Protein AF-A0A932Z548-F1 (afdb_monomer)

Secondary structure (DSSP, 8-state):
---PPPP---HHHHHHHHHHTT----HHHHHHHHHHHHHHHHHHTTS-GGGGTT---S---PPPP-TTS------------PPPPP-

Structure (mmCIF, N/CA/C/O backbone):
data_AF-A0A932Z548-F1
#
_entry.id   AF-A0A932Z548-F1
#
loop_
_atom_site.group_PDB
_atom_site.id
_atom_site.type_symbol
_atom_site.label_atom_id
_atom_site.label_alt_id
_atom_site.label_comp_id
_atom_site.label_asym_id
_atom_site.label_entity_id
_atom_site.label_seq_id
_atom_site.pdbx_PDB_ins_code
_atom_site.Cartn_x
_atom_site.Cartn_y
_atom_site.Cartn_z
_atom_site.occupancy
_atom_site.B_iso_or_equiv
_atom_site.auth_seq_id
_atom_site.auth_comp_id
_atom_site.auth_asym_id
_atom_site.auth_atom_id
_atom_site.pdbx_PDB_model_num
ATOM 1 N N . MET A 1 1 ? 22.388 10.337 -5.696 1.00 45.84 1 MET A N 1
ATOM 2 C CA . MET A 1 1 ? 21.412 9.397 -5.112 1.00 45.84 1 MET A CA 1
ATOM 3 C C . MET A 1 1 ? 20.186 10.201 -4.729 1.00 45.84 1 MET A C 1
ATOM 5 O O . MET A 1 1 ? 20.232 10.917 -3.743 1.00 45.84 1 MET A O 1
ATOM 9 N N . THR A 1 2 ? 19.144 10.204 -5.555 1.00 49.97 2 THR A N 1
ATOM 10 C CA . THR A 1 2 ? 17.865 10.831 -5.194 1.00 49.97 2 THR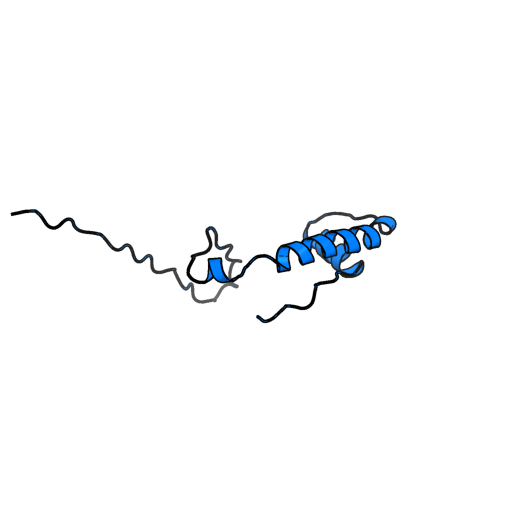 A CA 1
ATOM 11 C C . THR A 1 2 ? 17.080 9.818 -4.378 1.00 49.97 2 THR A C 1
ATOM 13 O O . THR A 1 2 ? 16.430 8.940 -4.940 1.00 49.97 2 THR A O 1
ATOM 16 N N . THR A 1 3 ? 17.204 9.887 -3.057 1.00 55.88 3 THR A N 1
ATOM 17 C CA . THR A 1 3 ? 16.358 9.128 -2.138 1.00 55.88 3 THR A CA 1
ATOM 18 C C . THR A 1 3 ? 14.924 9.613 -2.329 1.00 55.88 3 THR A C 1
ATOM 20 O O . THR A 1 3 ? 14.584 10.741 -1.969 1.00 55.88 3 THR A O 1
ATOM 23 N N . ARG A 1 4 ? 14.076 8.800 -2.972 1.00 62.47 4 ARG A N 1
ATOM 24 C CA . ARG A 1 4 ? 12.640 9.093 -2.990 1.00 62.47 4 ARG A CA 1
ATOM 25 C C . ARG A 1 4 ? 12.146 9.060 -1.540 1.00 62.47 4 ARG A C 1
ATOM 27 O O . ARG A 1 4 ? 12.549 8.164 -0.797 1.00 62.47 4 ARG A O 1
ATOM 34 N N . PRO A 1 5 ? 11.336 10.041 -1.110 1.00 64.44 5 PRO A N 1
ATOM 35 C CA . PRO A 1 5 ? 10.787 10.030 0.235 1.00 64.44 5 PRO A CA 1
ATOM 36 C C . PRO A 1 5 ? 9.964 8.749 0.437 1.00 64.44 5 PRO A C 1
ATOM 38 O O . PRO A 1 5 ? 9.284 8.319 -0.501 1.00 64.44 5 PRO A O 1
ATOM 41 N N . PRO A 1 6 ? 10.020 8.133 1.631 1.00 69.44 6 PRO A N 1
ATOM 42 C CA . PRO A 1 6 ? 9.332 6.880 1.895 1.00 69.44 6 PRO A CA 1
ATOM 43 C C . PRO A 1 6 ? 7.832 7.067 1.693 1.00 69.44 6 PRO A C 1
ATOM 45 O O . PRO A 1 6 ? 7.206 7.917 2.334 1.00 69.44 6 PRO A O 1
ATOM 48 N N . ARG A 1 7 ? 7.252 6.262 0.801 1.00 78.62 7 ARG A N 1
ATOM 49 C CA . ARG A 1 7 ? 5.813 6.293 0.547 1.00 78.62 7 ARG A CA 1
ATOM 50 C C . ARG A 1 7 ? 5.068 5.780 1.778 1.00 78.62 7 ARG A C 1
ATOM 52 O O . ARG A 1 7 ? 5.327 4.681 2.266 1.00 78.62 7 ARG A O 1
ATOM 59 N N . LYS A 1 8 ? 4.147 6.597 2.287 1.00 86.31 8 LYS A N 1
ATOM 60 C CA . LYS A 1 8 ? 3.189 6.217 3.327 1.00 86.31 8 LYS A CA 1
ATOM 61 C C . LYS A 1 8 ? 1.803 6.268 2.719 1.00 86.31 8 LYS A C 1
ATOM 63 O O . LYS A 1 8 ? 1.388 7.326 2.262 1.00 86.31 8 LYS A O 1
ATOM 68 N N . LEU A 1 9 ? 1.132 5.127 2.718 1.00 90.06 9 LEU A N 1
ATOM 69 C CA . LEU A 1 9 ? -0.258 5.022 2.319 1.00 90.06 9 LEU A CA 1
ATOM 70 C C . LEU A 1 9 ? -1.175 5.329 3.497 1.00 90.06 9 LEU A C 1
ATOM 72 O O . LEU A 1 9 ? -0.928 4.916 4.630 1.00 90.06 9 LEU A O 1
ATOM 76 N N . THR A 1 10 ? -2.268 6.000 3.185 1.00 93.69 10 THR A N 1
ATOM 77 C CA . THR A 1 10 ? -3.415 6.235 4.055 1.00 93.69 10 THR A CA 1
ATOM 78 C C . THR A 1 10 ? -4.448 5.114 3.909 1.00 93.69 10 THR A C 1
ATOM 80 O O . THR A 1 10 ? -4.494 4.405 2.900 1.00 93.69 10 THR A O 1
ATOM 83 N N . ALA A 1 11 ? -5.340 4.976 4.893 1.00 92.75 11 ALA A N 1
ATOM 84 C CA . ALA A 1 11 ? -6.466 4.042 4.824 1.00 92.75 11 ALA A CA 1
ATOM 85 C C . ALA A 1 11 ? -7.361 4.258 3.585 1.00 92.75 11 ALA A C 1
ATOM 87 O O . ALA A 1 11 ? -7.846 3.289 3.000 1.00 92.75 11 ALA A O 1
ATOM 88 N N . GLN A 1 12 ? -7.546 5.510 3.148 1.00 93.25 12 GLN A N 1
ATOM 89 C CA . GLN A 1 12 ? -8.332 5.835 1.952 1.00 93.25 12 GLN A CA 1
ATOM 90 C C . GLN A 1 12 ? -7.666 5.332 0.667 1.00 93.25 12 GLN A C 1
ATOM 92 O O . GLN A 1 12 ? -8.340 4.778 -0.199 1.00 93.25 12 GLN A O 1
ATOM 97 N N . GLU A 1 13 ? -6.344 5.467 0.552 1.00 93.44 13 GLU A N 1
ATOM 98 C CA . GLU A 1 13 ? -5.599 4.954 -0.602 1.00 93.44 13 GLU A CA 1
ATOM 99 C C . GLU A 1 13 ? -5.627 3.425 -0.651 1.00 93.44 13 GLU A C 1
ATOM 101 O O . GLU A 1 13 ? -5.821 2.848 -1.720 1.00 93.44 13 GLU A O 1
ATOM 106 N N . VAL A 1 14 ? -5.520 2.753 0.500 1.00 94.19 14 VAL A N 1
ATOM 107 C CA . VAL A 1 14 ? -5.691 1.293 0.573 1.00 94.19 14 VAL A CA 1
ATOM 108 C C . VAL A 1 14 ? -7.092 0.880 0.141 1.00 94.19 14 VAL A C 1
ATOM 110 O O . VAL A 1 14 ? -7.237 -0.061 -0.637 1.00 94.19 14 VAL A O 1
ATOM 113 N N . GLN A 1 15 ? -8.126 1.590 0.597 1.00 94.44 15 GLN A N 1
ATOM 114 C CA . GLN A 1 15 ? -9.501 1.309 0.194 1.00 94.44 15 GLN A CA 1
ATOM 115 C C . GLN A 1 15 ? -9.697 1.494 -1.318 1.00 94.44 15 GLN A C 1
ATOM 117 O O . GLN A 1 15 ? -10.386 0.694 -1.951 1.00 94.44 15 GLN A O 1
ATOM 122 N N . LEU A 1 16 ? -9.079 2.517 -1.912 1.00 93.94 16 LEU A N 1
ATOM 123 C CA . LEU A 1 16 ? -9.110 2.741 -3.355 1.00 93.94 16 LEU A CA 1
ATOM 124 C C . LEU A 1 16 ? -8.433 1.595 -4.120 1.00 93.94 16 LEU A C 1
ATOM 126 O O . LEU A 1 16 ? -9.025 1.051 -5.050 1.00 93.94 16 LEU A O 1
ATOM 130 N N . LEU A 1 17 ? -7.226 1.196 -3.710 1.00 93.38 17 LEU A N 1
ATOM 131 C CA . LEU A 1 17 ? -6.495 0.083 -4.326 1.00 93.38 17 LEU A CA 1
ATOM 132 C C . LEU A 1 17 ? -7.276 -1.233 -4.226 1.00 93.38 17 LEU A C 1
ATOM 134 O O . LEU A 1 17 ? -7.337 -1.993 -5.192 1.00 93.38 17 LEU A O 1
ATOM 138 N N . ALA A 1 18 ? -7.924 -1.473 -3.088 1.00 93.88 18 ALA A N 1
ATOM 139 C CA . ALA A 1 18 ? -8.768 -2.641 -2.881 1.00 93.88 18 ALA A CA 1
ATOM 140 C C . ALA A 1 18 ? -9.948 -2.675 -3.858 1.00 93.88 18 ALA A C 1
ATOM 142 O O . ALA A 1 18 ? -10.189 -3.701 -4.489 1.00 93.88 18 ALA A O 1
ATOM 143 N N . ARG A 1 19 ? -10.619 -1.533 -4.069 1.00 94.00 19 ARG A N 1
ATOM 144 C CA . ARG A 1 19 ? -11.709 -1.414 -5.051 1.00 94.00 19 ARG A CA 1
ATOM 145 C C . ARG A 1 19 ? -11.245 -1.713 -6.473 1.00 94.00 19 ARG A C 1
ATOM 147 O O . ARG A 1 19 ? -11.946 -2.422 -7.185 1.00 94.00 19 ARG A O 1
ATOM 154 N N . VAL A 1 20 ? -10.069 -1.224 -6.874 1.00 94.06 20 VAL A N 1
ATOM 155 C CA . VAL A 1 20 ? -9.486 -1.525 -8.197 1.00 94.06 20 VAL A CA 1
ATOM 156 C C . VAL A 1 20 ? -9.204 -3.022 -8.351 1.00 94.06 20 VAL A C 1
ATOM 158 O O . VAL A 1 20 ? -9.432 -3.582 -9.418 1.00 94.06 20 VAL A O 1
ATOM 161 N N . GLY A 1 21 ? -8.757 -3.681 -7.282 1.00 92.56 21 GLY A N 1
ATOM 162 C CA . GLY A 1 21 ? -8.546 -5.129 -7.253 1.00 92.56 21 GLY A CA 1
ATOM 163 C C . GLY A 1 21 ? -9.817 -5.969 -7.077 1.00 92.56 21 GLY A C 1
ATOM 164 O O . GLY A 1 21 ? -9.715 -7.192 -7.053 1.00 92.56 21 GLY A O 1
ATOM 165 N N . GLY A 1 22 ? -10.994 -5.351 -6.915 1.00 93.75 22 GLY A N 1
ATOM 166 C CA . GLY A 1 22 ? -12.241 -6.061 -6.608 1.00 93.75 22 GLY A CA 1
ATOM 167 C C . GLY A 1 22 ? -12.255 -6.726 -5.224 1.00 93.75 22 GLY A C 1
ATOM 168 O O . GLY A 1 22 ? -12.984 -7.691 -5.016 1.00 93.75 22 GLY A O 1
ATOM 169 N N . ILE A 1 23 ? -11.436 -6.239 -4.288 1.00 95.25 23 ILE A N 1
ATOM 170 C CA . ILE A 1 23 ? -11.301 -6.771 -2.930 1.00 95.25 23 ILE A CA 1
ATOM 171 C C . ILE A 1 23 ? -12.094 -5.890 -1.968 1.00 95.25 23 ILE A C 1
ATOM 173 O O . ILE A 1 23 ? -11.885 -4.678 -1.889 1.00 95.25 23 ILE A O 1
ATOM 177 N N . GLU A 1 24 ? -12.967 -6.511 -1.180 1.00 94.31 24 GLU A N 1
ATOM 178 C CA . GLU A 1 24 ? -13.659 -5.833 -0.091 1.00 94.31 24 GLU A CA 1
ATOM 179 C C . GLU A 1 24 ? -12.833 -5.923 1.198 1.00 94.31 24 GLU A C 1
ATOM 181 O O . GLU A 1 24 ? -12.469 -7.010 1.652 1.00 94.31 24 GLU A O 1
ATOM 186 N N . ILE A 1 25 ? -12.505 -4.767 1.780 1.00 93.12 25 ILE A N 1
ATOM 187 C CA . ILE A 1 25 ? -11.723 -4.676 3.015 1.00 93.12 25 ILE A CA 1
ATOM 188 C C . ILE A 1 25 ? -12.599 -4.067 4.113 1.00 93.12 25 ILE A C 1
ATOM 190 O O . ILE A 1 25 ? -13.037 -2.921 3.967 1.00 93.12 25 ILE A O 1
ATOM 194 N N . PRO A 1 26 ? -12.818 -4.791 5.226 1.00 94.56 26 PRO A N 1
ATOM 195 C CA . PRO A 1 26 ? -13.501 -4.253 6.394 1.00 94.56 26 PRO A CA 1
ATOM 196 C C .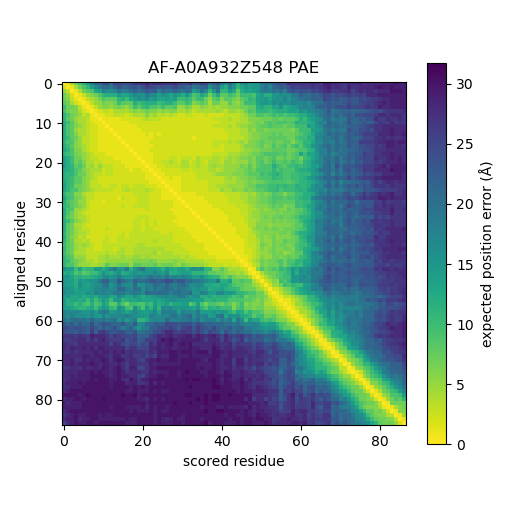 PRO A 1 26 ? -12.811 -2.986 6.936 1.00 94.56 26 PRO A C 1
ATOM 198 O O . PRO A 1 26 ? -11.576 -2.944 7.005 1.00 94.56 26 PRO A O 1
ATOM 201 N N . PRO A 1 27 ? -13.572 -1.950 7.336 1.00 91.81 27 PRO A N 1
ATOM 202 C CA . PRO A 1 27 ? -13.011 -0.651 7.707 1.00 91.81 27 PRO A CA 1
ATOM 203 C C . PRO A 1 27 ? -12.089 -0.713 8.932 1.00 91.81 27 PRO A C 1
ATOM 205 O O . PRO A 1 27 ? -11.099 0.011 8.989 1.00 91.81 27 PRO A O 1
ATOM 208 N N . ASP A 1 28 ? -12.348 -1.629 9.867 1.00 95.25 28 ASP A N 1
ATOM 209 C CA . ASP A 1 28 ? -11.520 -1.892 11.051 1.00 95.25 28 ASP A CA 1
ATOM 210 C C . ASP A 1 28 ? -10.101 -2.376 10.703 1.00 95.25 28 ASP A C 1
ATOM 212 O O . ASP A 1 28 ? -9.177 -2.238 11.505 1.00 95.25 28 ASP A O 1
ATOM 216 N N . ARG A 1 29 ? -9.900 -2.916 9.493 1.00 94.62 29 ARG A N 1
ATOM 217 C CA . ARG A 1 29 ? -8.605 -3.439 9.035 1.00 94.62 29 ARG A CA 1
ATOM 218 C C . ARG A 1 29 ? -7.806 -2.451 8.194 1.00 94.62 29 ARG A C 1
ATOM 220 O O . ARG A 1 29 ? -6.613 -2.685 7.994 1.00 94.62 29 ARG A O 1
ATOM 227 N N . LEU A 1 30 ? -8.425 -1.371 7.709 1.00 93.94 30 LEU A N 1
ATOM 228 C CA . LEU A 1 30 ? -7.807 -0.461 6.738 1.00 93.94 30 LEU A CA 1
ATOM 229 C C . LEU A 1 30 ? -6.534 0.197 7.274 1.00 93.94 30 LEU A C 1
ATOM 231 O O . LEU A 1 30 ? -5.516 0.176 6.591 1.00 93.94 30 LEU A O 1
ATOM 235 N N . GLU A 1 31 ? -6.559 0.714 8.502 1.00 93.38 31 GLU A N 1
ATOM 236 C CA . GLU A 1 31 ? -5.394 1.375 9.114 1.00 93.38 31 GLU A CA 1
ATOM 237 C C . GLU A 1 31 ? -4.212 0.413 9.290 1.00 93.38 31 GLU A C 1
ATOM 239 O O . GLU A 1 31 ? -3.063 0.723 8.963 1.00 93.38 31 GLU A O 1
ATOM 244 N N . ARG A 1 32 ? -4.493 -0.815 9.742 1.00 93.81 32 ARG A N 1
ATOM 245 C CA . ARG A 1 32 ? -3.464 -1.850 9.897 1.00 93.81 32 ARG A CA 1
ATOM 246 C C . ARG A 1 32 ? -2.862 -2.244 8.550 1.00 93.81 32 ARG A C 1
ATOM 248 O O . ARG A 1 32 ? -1.644 -2.390 8.444 1.00 93.81 32 ARG A O 1
ATOM 255 N N . LEU A 1 33 ? -3.701 -2.408 7.530 1.00 94.56 33 LEU A N 1
ATOM 256 C CA . LEU A 1 33 ? -3.254 -2.733 6.178 1.00 94.56 33 LEU A CA 1
ATOM 257 C C . LEU A 1 33 ? -2.456 -1.582 5.561 1.00 94.56 33 LEU A C 1
ATOM 259 O O . LEU A 1 33 ? -1.423 -1.833 4.949 1.00 94.56 33 LEU A O 1
ATOM 263 N N . ALA A 1 34 ? -2.854 -0.330 5.784 1.00 94.19 34 ALA A N 1
ATOM 264 C CA . ALA A 1 34 ? -2.108 0.844 5.334 1.00 94.19 34 ALA A CA 1
ATOM 265 C C . ALA A 1 34 ? -0.681 0.863 5.884 1.00 94.19 34 ALA A C 1
ATOM 267 O O . ALA A 1 34 ? 0.268 1.062 5.121 1.00 94.19 34 ALA A O 1
ATOM 268 N N . ALA A 1 35 ? -0.502 0.551 7.170 1.00 93.12 35 ALA A N 1
ATOM 269 C CA . ALA A 1 35 ? 0.825 0.412 7.762 1.00 93.12 35 ALA A CA 1
ATOM 270 C C . ALA A 1 35 ? 1.639 -0.729 7.120 1.00 93.12 35 ALA A C 1
ATOM 272 O O . ALA A 1 35 ? 2.811 -0.542 6.789 1.00 93.12 35 ALA A O 1
ATOM 273 N N . GLN A 1 36 ? 1.021 -1.894 6.898 1.00 93.06 36 GLN A N 1
ATOM 274 C CA . GLN A 1 36 ? 1.694 -3.054 6.300 1.00 93.06 36 GLN A CA 1
ATOM 275 C C . GLN A 1 36 ? 2.129 -2.801 4.850 1.00 9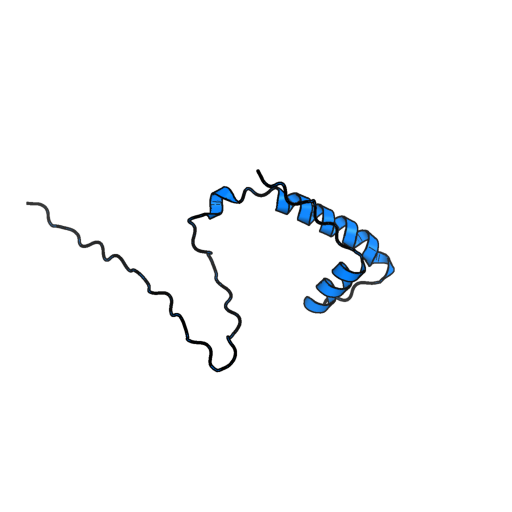3.06 36 GLN A C 1
ATOM 277 O O . GLN A 1 36 ? 3.290 -3.031 4.507 1.00 93.06 36 GLN A O 1
ATOM 282 N N . VAL A 1 37 ? 1.230 -2.287 4.009 1.00 92.81 37 VAL A N 1
ATOM 283 C CA . VAL A 1 37 ? 1.525 -2.008 2.596 1.00 92.81 37 VAL A CA 1
ATOM 284 C C . VAL A 1 37 ? 2.548 -0.874 2.472 1.00 92.81 37 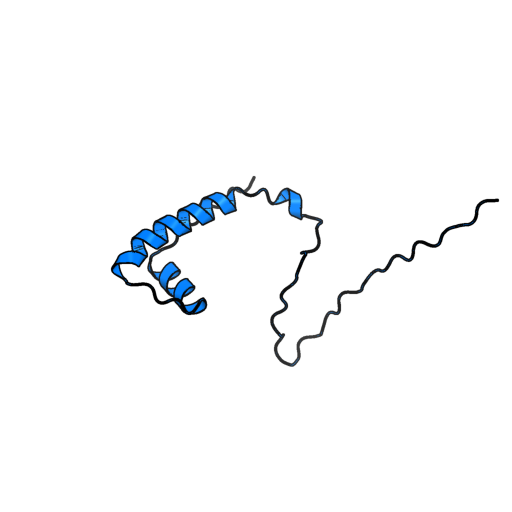VAL A C 1
ATOM 286 O O . VAL A 1 37 ? 3.441 -0.947 1.630 1.00 92.81 37 VAL A O 1
ATOM 289 N N . SER A 1 38 ? 2.499 0.131 3.354 1.00 92.00 38 SER A N 1
ATOM 290 C CA . SER A 1 38 ? 3.541 1.169 3.421 1.00 92.00 38 SER A CA 1
ATOM 291 C C . SER A 1 38 ? 4.925 0.575 3.697 1.00 92.00 38 SER A C 1
ATOM 293 O O . SER A 1 38 ? 5.896 0.962 3.052 1.00 92.00 38 SER A O 1
ATOM 295 N N . GLY A 1 39 ? 5.022 -0.396 4.613 1.00 90.31 39 GLY A N 1
ATOM 296 C CA . GLY A 1 39 ? 6.272 -1.112 4.879 1.00 90.31 39 GLY A CA 1
ATOM 297 C C . GLY A 1 39 ? 6.787 -1.876 3.656 1.00 90.31 39 GLY A C 1
ATOM 298 O O . GLY A 1 39 ? 7.971 -1.806 3.337 1.00 90.31 39 GLY A O 1
ATOM 299 N N . MET A 1 40 ? 5.898 -2.542 2.913 1.00 90.38 40 MET A N 1
ATOM 300 C CA . MET A 1 40 ? 6.274 -3.213 1.662 1.00 90.38 40 MET A CA 1
ATOM 301 C C . MET A 1 40 ? 6.792 -2.226 0.610 1.00 90.38 40 MET A C 1
ATOM 303 O O . MET A 1 40 ? 7.812 -2.496 -0.020 1.00 90.38 40 MET A O 1
ATOM 307 N N . PHE A 1 41 ? 6.147 -1.068 0.437 1.00 89.06 41 PHE A N 1
ATOM 308 C CA . PHE A 1 41 ? 6.633 -0.054 -0.502 1.00 89.06 41 PHE A CA 1
ATOM 309 C C . PHE A 1 41 ? 7.997 0.505 -0.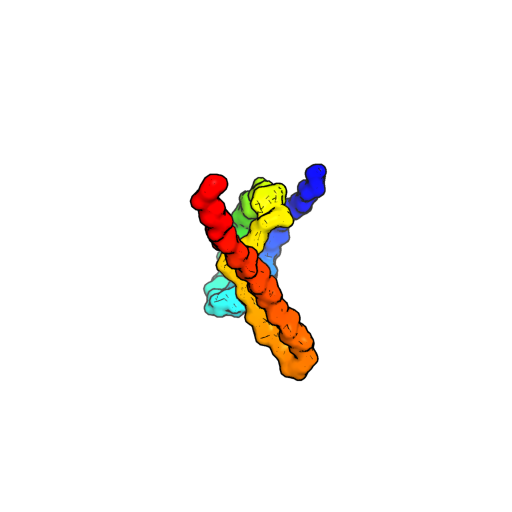114 1.00 89.06 41 PHE A C 1
ATOM 311 O O . PHE A 1 41 ? 8.823 0.720 -0.994 1.00 89.06 41 PHE A O 1
ATOM 318 N N . GLN A 1 42 ? 8.269 0.670 1.179 1.00 88.19 42 GLN A N 1
ATOM 319 C CA . GLN A 1 42 ? 9.590 1.089 1.649 1.00 88.19 42 GLN A CA 1
ATOM 320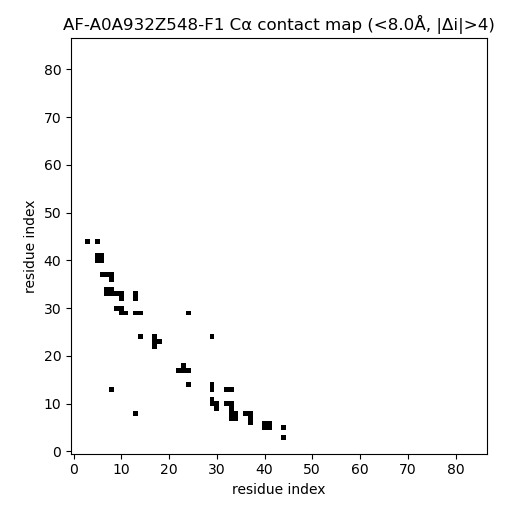 C C . GLN A 1 42 ? 10.681 0.070 1.310 1.00 88.19 42 GLN A C 1
ATOM 322 O O . GLN A 1 42 ? 11.798 0.473 1.003 1.00 88.19 42 GLN A O 1
ATOM 327 N N . LEU A 1 43 ? 10.374 -1.231 1.342 1.00 87.56 43 LEU A N 1
ATOM 328 C CA . LEU A 1 43 ? 11.305 -2.272 0.895 1.00 87.56 43 LEU A CA 1
ATOM 329 C C . LEU A 1 43 ? 11.514 -2.218 -0.623 1.00 87.56 43 LEU A C 1
ATOM 331 O O . LEU A 1 43 ? 12.645 -2.298 -1.090 1.00 87.56 43 LEU A O 1
ATOM 335 N N . LEU A 1 44 ? 10.442 -2.028 -1.398 1.00 86.75 44 LEU A N 1
ATOM 336 C CA . LEU A 1 44 ? 10.531 -1.900 -2.857 1.00 86.75 44 LEU A CA 1
ATOM 337 C C . LEU A 1 44 ? 11.291 -0.639 -3.293 1.00 86.75 44 LEU A C 1
ATOM 339 O O . LEU A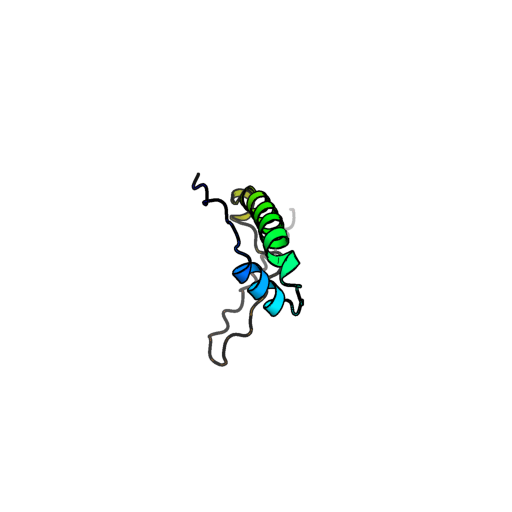 1 44 ? 11.999 -0.669 -4.294 1.00 86.75 44 LEU A O 1
ATOM 343 N N . ASP A 1 45 ? 11.186 0.453 -2.535 1.00 83.38 45 ASP A N 1
ATOM 344 C CA . ASP A 1 45 ? 11.919 1.698 -2.788 1.00 83.38 45 ASP A CA 1
ATOM 345 C C . ASP A 1 45 ? 13.444 1.540 -2.586 1.00 83.38 45 ASP A C 1
ATOM 347 O O . ASP A 1 45 ? 14.206 2.391 -3.044 1.00 83.38 45 ASP A O 1
ATOM 351 N N . GLN A 1 46 ? 13.901 0.459 -1.937 1.00 83.19 46 GLN A N 1
ATOM 352 C CA . GLN A 1 46 ? 15.326 0.126 -1.788 1.00 83.19 46 GLN A CA 1
ATOM 353 C C . GLN A 1 46 ? 15.896 -0.673 -2.968 1.00 83.19 46 GLN A C 1
ATOM 355 O O . GLN A 1 46 ? 17.111 -0.857 -3.031 1.00 83.19 46 GLN A O 1
ATOM 360 N N . LEU A 1 47 ? 15.057 -1.153 -3.895 1.00 81.81 47 LEU A N 1
ATOM 361 C CA . LEU A 1 47 ? 15.532 -1.867 -5.081 1.00 81.81 47 LEU A CA 1
ATOM 362 C C . LEU A 1 47 ? 16.342 -0.913 -5.971 1.00 81.81 47 LEU A C 1
ATOM 364 O O . LEU A 1 47 ? 15.878 0.184 -6.291 1.00 81.81 47 LEU A O 1
ATOM 368 N N . ASP A 1 48 ? 17.557 -1.320 -6.355 1.00 68.88 48 ASP A N 1
ATOM 369 C CA . ASP A 1 48 ? 18.475 -0.474 -7.124 1.00 68.88 48 ASP A CA 1
ATOM 370 C C . ASP A 1 48 ? 17.953 -0.271 -8.559 1.00 68.88 48 ASP A C 1
ATOM 372 O O . ASP A 1 48 ? 17.885 -1.226 -9.337 1.00 68.88 48 ASP A O 1
ATOM 376 N N . PRO A 1 49 ? 17.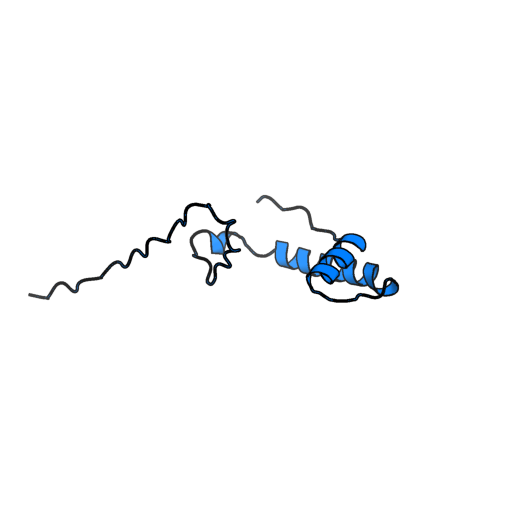611 0.965 -8.967 1.00 66.00 49 PRO A N 1
ATOM 377 C CA . PRO A 1 49 ? 17.156 1.230 -10.326 1.00 66.00 49 PRO A CA 1
ATOM 378 C C . PRO A 1 49 ? 18.273 1.111 -11.377 1.00 66.00 49 PRO A C 1
ATOM 380 O O . PRO A 1 49 ? 17.979 1.158 -12.572 1.00 66.00 49 PRO A O 1
ATOM 383 N N . LYS A 1 50 ? 19.552 1.008 -10.982 1.00 61.34 50 LYS A N 1
ATOM 384 C CA . LYS A 1 50 ? 20.680 0.953 -11.926 1.00 61.34 50 LYS A CA 1
ATOM 385 C C . LYS A 1 50 ? 20.721 -0.318 -12.767 1.00 61.34 50 LYS A C 1
ATOM 387 O O . LYS A 1 50 ? 21.199 -0.248 -13.893 1.00 61.34 50 LYS A O 1
ATOM 392 N N . GLU A 1 51 ? 20.196 -1.438 -12.278 1.00 58.44 51 GLU A N 1
ATOM 393 C CA . GLU A 1 51 ? 20.228 -2.710 -13.019 1.00 58.44 51 GLU A CA 1
ATOM 394 C C . GLU A 1 51 ? 19.269 -2.743 -14.224 1.00 58.44 51 GLU A C 1
ATOM 396 O O . GLU A 1 51 ? 19.348 -3.642 -15.056 1.00 58.44 51 GLU A O 1
ATOM 401 N N . LEU A 1 52 ? 18.382 -1.752 -14.355 1.00 66.19 52 LEU A N 1
ATOM 402 C CA . LEU A 1 52 ? 17.308 -1.749 -15.352 1.00 66.19 52 LEU A CA 1
ATOM 403 C C . LEU A 1 52 ? 17.534 -0.777 -16.519 1.00 66.19 52 LEU A C 1
ATOM 405 O O . LEU A 1 52 ? 16.668 -0.671 -17.384 1.00 66.19 52 LEU A O 1
ATOM 409 N N . GLN A 1 53 ? 18.654 -0.046 -16.561 1.00 64.25 53 GLN A N 1
ATOM 410 C CA . GLN A 1 53 ? 18.815 1.078 -17.501 1.00 64.25 53 GLN A CA 1
ATOM 411 C C . GLN A 1 53 ? 18.897 0.670 -18.982 1.00 64.25 53 GLN A C 1
ATOM 413 O O . GLN A 1 53 ? 18.572 1.493 -19.830 1.00 64.25 53 GLN A O 1
ATOM 418 N N . ASP A 1 54 ? 19.210 -0.592 -19.293 1.00 67.31 54 ASP A N 1
ATOM 419 C CA . ASP A 1 54 ? 19.346 -1.090 -20.673 1.00 67.31 54 ASP A CA 1
ATOM 420 C C . ASP A 1 54 ? 18.632 -2.437 -20.908 1.00 67.31 54 ASP A C 1
ATOM 422 O O . ASP A 1 54 ? 18.947 -3.171 -21.848 1.00 67.31 54 ASP A O 1
ATOM 426 N N . VAL A 1 55 ? 17.675 -2.791 -20.044 1.00 72.75 55 VAL A N 1
ATOM 427 C CA . VAL A 1 55 ? 16.936 -4.058 -20.131 1.00 72.75 55 VAL A CA 1
ATOM 428 C C . VAL A 1 55 ? 15.530 -3.787 -20.655 1.00 72.75 55 VAL A C 1
ATOM 430 O O . VAL A 1 55 ? 14.746 -3.079 -20.022 1.00 72.75 55 VAL A O 1
ATOM 433 N N . GLU A 1 56 ? 15.192 -4.360 -21.813 1.00 72.25 56 GLU A N 1
ATOM 434 C CA . GLU A 1 56 ? 13.805 -4.353 -22.286 1.00 72.25 56 GLU A CA 1
ATOM 435 C C . GLU A 1 56 ? 12.908 -5.081 -21.266 1.00 72.25 56 GLU A C 1
ATOM 437 O O . GLU A 1 56 ? 13.284 -6.152 -20.777 1.00 72.25 56 GLU A O 1
ATOM 442 N N . PRO A 1 57 ? 11.720 -4.543 -20.928 1.00 76.38 57 PRO A N 1
ATOM 443 C CA . PRO A 1 57 ? 10.807 -5.218 -20.018 1.00 76.38 57 PRO A CA 1
ATOM 444 C C . PRO A 1 57 ? 10.457 -6.604 -20.554 1.00 76.38 57 PRO A C 1
ATOM 446 O O . PRO A 1 57 ? 10.047 -6.741 -21.706 1.00 76.38 57 PRO A O 1
ATOM 449 N N . ALA A 1 58 ? 10.540 -7.625 -19.699 1.00 79.75 58 ALA A N 1
ATOM 450 C CA . ALA A 1 58 ? 10.187 -8.995 -20.076 1.00 79.75 58 ALA A CA 1
ATOM 451 C C . ALA A 1 58 ? 8.740 -9.117 -20.596 1.00 79.75 58 ALA A C 1
ATOM 453 O O . ALA A 1 58 ? 8.408 -10.031 -21.347 1.00 79.75 58 ALA A O 1
ATOM 454 N N . THR A 1 59 ? 7.854 -8.207 -20.191 1.00 79.12 59 THR A N 1
ATOM 455 C CA . THR A 1 59 ? 6.489 -8.096 -20.709 1.00 79.12 59 THR A CA 1
ATOM 456 C C . THR A 1 59 ? 6.065 -6.633 -20.691 1.00 79.12 59 THR A C 1
ATOM 458 O O . THR A 1 59 ? 6.255 -5.938 -19.693 1.00 79.12 59 THR A O 1
ATOM 461 N N . VAL A 1 60 ? 5.471 -6.167 -21.790 1.00 71.69 60 VAL A N 1
ATOM 462 C CA . VAL A 1 60 ? 4.882 -4.829 -21.901 1.00 71.69 60 VAL A CA 1
ATOM 463 C C . VAL A 1 60 ? 3.368 -4.993 -21.970 1.00 71.69 60 VAL A C 1
ATOM 465 O O . VAL A 1 60 ? 2.842 -5.524 -22.944 1.00 71.69 60 VAL A O 1
ATOM 468 N N . PHE A 1 61 ? 2.659 -4.544 -20.935 1.00 66.75 61 PHE A N 1
ATOM 469 C CA . PHE A 1 61 ? 1.200 -4.475 -20.964 1.00 66.75 61 PHE A CA 1
ATOM 470 C C . PHE A 1 61 ? 0.789 -3.169 -21.642 1.00 66.75 61 PHE A C 1
ATOM 472 O O . PHE A 1 61 ? 0.792 -2.104 -21.026 1.00 66.75 61 PHE A O 1
ATOM 479 N N . SER A 1 62 ? 0.471 -3.230 -22.933 1.00 61.84 62 SER A N 1
ATOM 480 C CA . SER A 1 62 ? -0.153 -2.106 -23.625 1.00 61.84 62 SER A CA 1
ATOM 481 C C . SER A 1 62 ? -1.638 -2.083 -23.279 1.00 61.84 62 SER A C 1
ATOM 483 O O . SER A 1 62 ? -2.371 -3.008 -23.625 1.00 61.84 62 SER A O 1
ATOM 485 N N . LEU A 1 63 ? -2.092 -1.026 -22.605 1.00 57.97 63 LEU A N 1
ATOM 486 C CA . LEU A 1 63 ? -3.518 -0.709 -22.596 1.00 57.97 63 LEU A CA 1
ATOM 487 C C . LEU A 1 63 ? -3.936 -0.429 -24.049 1.00 57.97 63 LEU A C 1
ATOM 489 O O . LEU A 1 63 ? -3.161 0.212 -24.769 1.00 57.97 63 LEU A O 1
ATOM 493 N N . PRO A 1 64 ? -5.103 -0.913 -24.509 1.00 53.50 64 PRO A N 1
ATOM 494 C CA . PRO A 1 64 ? -5.588 -0.572 -25.836 1.00 53.50 64 PRO A CA 1
ATOM 495 C C . PRO A 1 64 ? -5.673 0.951 -25.928 1.00 53.50 64 PRO A C 1
ATOM 497 O O . PRO A 1 64 ? -6.374 1.598 -25.151 1.00 53.50 64 PRO A O 1
ATOM 500 N N . LEU A 1 65 ? -4.881 1.520 -26.834 1.00 54.97 65 LEU A N 1
ATOM 501 C CA . LEU A 1 65 ? -4.957 2.935 -27.145 1.00 54.97 65 LEU A CA 1
ATOM 502 C C . LEU A 1 65 ? -6.351 3.211 -27.716 1.00 54.97 65 LEU A C 1
ATOM 504 O O . LEU A 1 65 ? -6.836 2.444 -28.550 1.00 54.97 65 LEU A O 1
ATOM 508 N N . GLU A 1 66 ? -6.969 4.302 -27.263 1.00 58.00 66 GLU A N 1
ATOM 509 C CA . GLU A 1 66 ? -8.182 4.885 -27.846 1.00 58.00 66 GLU A CA 1
ATOM 510 C C . GLU A 1 66 ? -8.156 4.783 -29.388 1.00 58.00 66 GLU A C 1
ATOM 512 O O . GLU A 1 66 ? -7.087 4.972 -29.992 1.00 58.00 66 GLU A O 1
ATOM 517 N N . PRO A 1 67 ? -9.294 4.484 -30.045 1.00 46.72 67 PRO A N 1
ATOM 518 C CA . PRO A 1 67 ? -9.338 4.233 -31.481 1.00 46.72 67 PRO A CA 1
ATOM 519 C C . PRO A 1 67 ? -8.890 5.487 -32.246 1.00 46.72 67 PRO A C 1
ATOM 521 O O . PRO A 1 67 ? -9.652 6.434 -32.416 1.00 46.72 67 PRO A O 1
ATOM 524 N N . GLY A 1 68 ? -7.627 5.502 -32.685 1.00 55.22 68 GLY A N 1
ATOM 525 C CA . GLY A 1 68 ? -7.019 6.630 -33.399 1.00 55.22 68 GLY A CA 1
ATOM 526 C C . GLY A 1 68 ? -5.564 6.949 -33.041 1.00 55.22 68 GLY A C 1
ATOM 527 O O . GLY A 1 68 ? -4.945 7.752 -33.740 1.00 55.22 68 GLY A O 1
ATOM 528 N N . ALA A 1 69 ? -4.973 6.345 -32.005 1.00 53.22 69 ALA A N 1
ATOM 529 C CA . ALA A 1 69 ? -3.552 6.569 -31.730 1.00 53.22 69 ALA A CA 1
ATOM 530 C C . ALA A 1 69 ? -2.654 5.808 -32.732 1.00 53.22 69 ALA A C 1
ATOM 532 O O . ALA A 1 69 ? -2.905 4.632 -33.005 1.00 53.22 69 ALA A O 1
ATOM 533 N N . PRO A 1 70 ? -1.585 6.428 -33.267 1.00 51.59 70 PRO A N 1
ATOM 534 C CA . PRO A 1 70 ? -0.698 5.766 -34.215 1.00 51.59 70 PRO A CA 1
ATOM 535 C C . PRO A 1 70 ? 0.023 4.588 -33.548 1.00 51.59 70 PRO A C 1
ATOM 537 O O . PRO A 1 70 ? 0.795 4.761 -32.602 1.00 51.59 70 PRO A O 1
ATOM 540 N N . GLU A 1 71 ? -0.224 3.388 -34.071 1.00 52.56 71 GLU A N 1
ATOM 541 C CA . GLU A 1 71 ? 0.404 2.125 -33.685 1.00 52.56 71 GLU A CA 1
ATOM 542 C C . GLU A 1 71 ? 1.921 2.207 -33.948 1.00 52.56 71 GLU A C 1
ATOM 544 O O . GLU A 1 71 ? 2.408 1.929 -35.047 1.00 52.56 71 GLU A O 1
ATOM 549 N N . LYS A 1 72 ? 2.712 2.631 -32.955 1.00 61.78 72 LYS A N 1
ATOM 550 C CA . LYS A 1 72 ? 4.176 2.538 -33.033 1.00 61.78 72 LYS A CA 1
ATOM 551 C C . LYS A 1 72 ? 4.573 1.077 -32.842 1.00 61.78 72 LYS A C 1
ATOM 553 O O . LYS A 1 72 ? 4.876 0.645 -31.734 1.00 61.78 72 LYS A O 1
ATOM 558 N N . ARG A 1 73 ? 4.548 0.310 -33.933 1.00 49.78 73 ARG A N 1
ATOM 559 C CA . ARG A 1 73 ? 5.040 -1.072 -33.959 1.00 49.78 73 ARG A CA 1
ATOM 560 C C . ARG A 1 73 ? 6.501 -1.111 -33.497 1.00 49.78 73 ARG A C 1
ATOM 562 O O . ARG A 1 73 ? 7.313 -0.355 -34.042 1.00 49.78 73 ARG A O 1
ATOM 569 N N . PRO A 1 74 ? 6.869 -1.985 -32.545 1.00 50.88 74 PRO A N 1
ATOM 570 C CA . PRO A 1 74 ? 8.266 -2.192 -32.206 1.00 50.88 74 PRO A CA 1
ATOM 571 C C . PRO A 1 74 ? 8.974 -2.779 -33.432 1.00 50.88 74 PRO A C 1
ATOM 573 O O . PRO A 1 74 ? 8.632 -3.859 -33.917 1.00 50.88 74 PRO A O 1
ATOM 576 N N . GLN A 1 75 ? 9.944 -2.044 -33.979 1.00 52.12 75 GLN A N 1
ATOM 577 C CA . GLN A 1 75 ? 10.814 -2.565 -35.027 1.00 52.12 75 GLN A CA 1
ATOM 578 C C . GLN A 1 75 ? 11.713 -3.635 -34.404 1.00 52.12 75 GLN A C 1
ATOM 580 O O . GLN A 1 75 ? 12.733 -3.322 -33.794 1.00 52.12 75 GLN A O 1
ATOM 585 N N . SER A 1 76 ? 11.331 -4.901 -34.567 1.00 51.50 76 SER A N 1
ATOM 586 C CA . SER A 1 76 ? 12.205 -6.045 -34.316 1.00 51.50 76 SER A CA 1
ATOM 587 C C . SER A 1 76 ? 13.472 -5.892 -35.160 1.00 51.50 76 SER A C 1
ATOM 589 O O . SER A 1 76 ? 13.484 -6.151 -36.365 1.00 51.50 76 SER A O 1
ATOM 591 N N . ARG A 1 77 ? 14.564 -5.434 -34.540 1.00 51.41 77 ARG A N 1
ATOM 592 C CA . ARG A 1 77 ? 15.905 -5.498 -35.126 1.00 51.41 77 ARG A CA 1
AT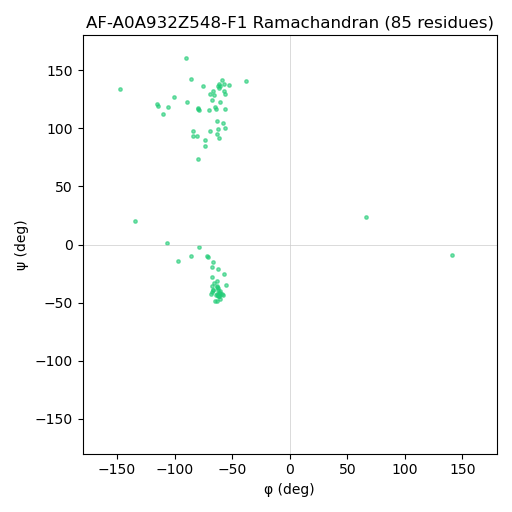OM 593 C C . ARG A 1 77 ? 16.433 -6.918 -34.937 1.00 51.41 77 ARG A C 1
ATOM 595 O O . ARG A 1 77 ? 17.330 -7.166 -34.135 1.00 51.41 77 ARG A O 1
ATOM 602 N N . ALA A 1 78 ? 15.898 -7.855 -35.715 1.00 49.75 78 ALA A N 1
ATOM 603 C CA . ALA A 1 78 ? 16.552 -9.133 -35.945 1.00 49.75 78 ALA A CA 1
ATOM 604 C C . ALA A 1 78 ? 17.890 -8.864 -36.657 1.00 49.75 78 ALA A C 1
ATOM 606 O O . ALA A 1 78 ? 17.954 -8.694 -37.873 1.00 49.75 78 ALA A O 1
ATOM 607 N N . LYS A 1 79 ? 18.985 -8.767 -35.894 1.00 52.69 79 LYS A N 1
ATOM 608 C CA . LYS A 1 79 ? 20.338 -8.832 -36.454 1.00 52.69 79 LYS A CA 1
ATOM 609 C C . LYS A 1 79 ? 20.602 -10.284 -36.838 1.00 52.69 79 LYS A C 1
ATOM 611 O O . LYS A 1 79 ? 21.088 -11.071 -36.030 1.00 52.69 79 LYS A O 1
ATOM 616 N N . THR A 1 80 ? 20.269 -10.630 -38.076 1.00 53.09 80 THR A N 1
ATOM 617 C CA . THR A 1 80 ? 20.670 -11.878 -38.723 1.00 53.09 80 THR A CA 1
ATOM 618 C C . THR A 1 80 ? 22.196 -11.949 -38.716 1.00 53.09 80 THR A C 1
ATOM 620 O O . THR A 1 80 ? 22.879 -11.227 -39.441 1.00 53.09 80 THR A O 1
ATOM 623 N N . ARG A 1 81 ? 22.754 -12.775 -37.832 1.00 51.88 81 ARG A N 1
ATOM 624 C CA . ARG A 1 81 ? 24.191 -13.039 -37.765 1.00 51.88 81 ARG A CA 1
ATOM 625 C C . ARG A 1 81 ? 24.509 -14.071 -38.853 1.00 51.88 81 ARG A C 1
ATOM 627 O O . ARG A 1 81 ? 24.349 -15.266 -38.635 1.00 51.88 81 ARG A O 1
ATOM 634 N N . SER A 1 82 ? 24.901 -13.614 -40.041 1.00 52.00 82 SER A N 1
ATOM 635 C CA . SER A 1 82 ? 25.408 -14.497 -41.103 1.00 52.00 82 SER A CA 1
ATOM 636 C C . SER A 1 82 ? 26.750 -15.115 -40.681 1.00 52.00 82 SER A C 1
ATOM 638 O O . SER A 1 82 ? 27.634 -14.368 -40.248 1.00 52.00 82 SER A O 1
ATOM 640 N N . PRO A 1 83 ? 26.965 -16.437 -40.816 1.00 56.22 83 PRO A N 1
ATOM 641 C CA . PRO A 1 83 ? 28.271 -17.032 -40.581 1.00 56.22 83 PRO A CA 1
ATOM 642 C C . PRO A 1 83 ? 29.140 -16.797 -41.823 1.00 56.22 83 PRO A C 1
ATOM 644 O O . PRO A 1 83 ? 28.820 -17.262 -42.918 1.00 56.22 83 PRO A O 1
ATOM 647 N N . ARG A 1 84 ? 30.238 -16.046 -41.683 1.00 52.84 84 ARG A N 1
ATOM 648 C CA . ARG A 1 84 ? 31.240 -15.935 -42.749 1.00 52.84 84 ARG A CA 1
ATOM 649 C C . ARG A 1 84 ? 32.121 -17.180 -42.706 1.00 52.84 84 ARG A C 1
ATOM 651 O O . ARG A 1 84 ? 32.779 -17.443 -41.704 1.00 52.84 84 ARG A O 1
ATOM 658 N N . ALA A 1 85 ? 32.067 -17.931 -43.799 1.00 51.16 85 ALA A N 1
ATOM 659 C CA . ALA A 1 85 ? 32.821 -19.146 -44.048 1.00 51.16 85 ALA A CA 1
ATOM 660 C C . ALA A 1 85 ? 34.330 -18.945 -43.839 1.00 51.16 85 ALA A C 1
ATOM 662 O O . ALA A 1 85 ? 34.899 -17.942 -44.277 1.00 51.16 85 ALA A O 1
ATOM 663 N N . ALA A 1 86 ? 34.948 -19.931 -43.192 1.00 53.78 86 ALA A N 1
ATOM 664 C CA . ALA A 1 86 ? 36.388 -20.096 -43.118 1.00 53.78 86 ALA A CA 1
ATOM 665 C C . ALA A 1 86 ? 36.943 -20.487 -44.495 1.00 53.78 86 ALA A C 1
ATOM 667 O O . ALA A 1 86 ? 36.450 -21.434 -45.115 1.00 53.78 86 ALA A O 1
ATOM 668 N N . ARG A 1 87 ? 37.966 -19.765 -44.946 1.00 54.84 87 ARG A N 1
ATOM 669 C CA . ARG A 1 87 ? 39.009 -20.239 -45.855 1.00 54.84 87 ARG A CA 1
ATOM 670 C C . ARG A 1 87 ? 40.309 -19.559 -45.472 1.00 54.84 87 ARG A C 1
ATOM 672 O O . ARG A 1 87 ? 40.240 -18.345 -45.176 1.00 54.84 87 ARG A O 1
#

pLDDT: mean 74.29, std 17.69, range [45.84, 95.25]

Sequence (87 aa):
MTTRPPRKLTAQEVQLLARVGGIEIPPDRLERLAAQVSGMFQLLDQLDPKELQDVEPATVFSLPLEPGAPEKRPQSRAKTRSPRAAR

Foldseek 3Di:
DPQDPQDQFDLVNQCVVCVVVVHDDDSVCSRVVSVVVSVVSNVVSPPDPVVPPPDDPPDDDDDPPDPPDDPPDPPPPPPPPDDDDDD

Solvent-accessible surface area (backbone atoms only — not comparable to full-atom values): 5964 Å² total; per-residue (Å²): 135,86,78,73,78,77,60,74,54,46,41,67,56,47,51,50,52,26,55,76,70,72,45,88,74,62,76,90,48,32,60,61,48,13,56,52,54,20,52,52,47,43,56,57,70,65,58,72,72,76,84,52,80,86,56,79,71,96,70,80,88,75,74,84,67,65,98,80,65,84,82,79,71,81,80,80,80,78,78,80,80,76,85,80,80,91,128

Mean predicted aligned error: 15.11 Å

Radius of gyration: 22.03 Å; Cα contacts (8 Å, |Δi|>4): 32; chains: 1; bounding box: 53×31×57 Å